Protein AF-A0A1S4KVF7-F1 (afdb_monomer_lite)

Foldseek 3Di:
DDDLDCQKDAAALQPPHPRQDMDGHDDPPPCVRVLRVVLRVCRNNHAAAALFDADPVDPPGHHHVVGHLVVQASRRSDHDDPNSVDDDPND

Sequence (91 aa):
DGSYYLLGYAFLGGACSSMNVGMVEDSPRSFRGTFSFVHEVGHMLGSVHDGDQADTEIKDHPGALSCPESDEYIMSSISTSHNRHHFSKCS

Structure (mmCIF, N/CA/C/O backbone):
data_AF-A0A1S4KVF7-F1
#
_entry.id   AF-A0A1S4KVF7-F1
#
loop_
_atom_site.group_PDB
_atom_site.id
_atom_site.type_symbol
_atom_site.label_atom_id
_atom_site.label_alt_id
_atom_site.label_comp_id
_atom_site.label_asym_id
_atom_site.label_entity_id
_atom_site.label_seq_id
_atom_site.pdbx_PDB_ins_code
_atom_site.Cartn_x
_atom_site.Cartn_y
_atom_site.Cartn_z
_atom_site.occupancy
_atom_site.B_iso_or_equiv
_atom_site.auth_seq_id
_atom_site.auth_comp_id
_atom_site.auth_asym_id
_atom_site.auth_atom_id
_atom_site.pdbx_PDB_model_num
ATOM 1 N N . ASP A 1 1 ? 20.657 -12.043 2.846 1.00 34.88 1 ASP A N 1
ATOM 2 C CA . ASP A 1 1 ? 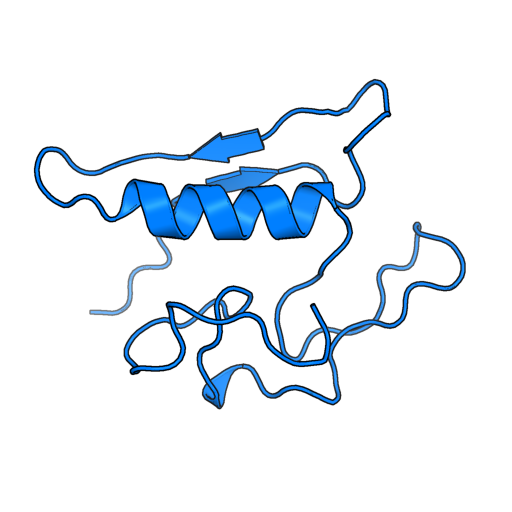21.021 -10.665 2.489 1.00 34.88 1 ASP A CA 1
ATOM 3 C C . ASP A 1 1 ? 19.721 -9.885 2.375 1.00 34.88 1 ASP A C 1
ATOM 5 O O . ASP A 1 1 ? 19.047 -9.970 1.358 1.00 34.88 1 ASP A O 1
ATOM 9 N N . GLY A 1 2 ? 19.263 -9.348 3.507 1.00 39.88 2 GLY A N 1
ATOM 10 C CA . GLY A 1 2 ? 17.962 -8.694 3.652 1.00 39.88 2 GLY A CA 1
ATOM 11 C C . GLY A 1 2 ? 18.192 -7.205 3.811 1.00 39.88 2 GLY A C 1
ATOM 12 O O . GLY A 1 2 ? 18.345 -6.714 4.925 1.00 39.88 2 GLY A O 1
ATOM 13 N N . SER A 1 3 ? 18.322 -6.510 2.691 1.00 36.00 3 SER A N 1
ATOM 14 C CA . SER A 1 3 ? 18.494 -5.066 2.660 1.00 36.00 3 SER A CA 1
ATOM 15 C C . SER A 1 3 ? 17.113 -4.419 2.527 1.00 36.00 3 SER A C 1
ATOM 17 O O . SER A 1 3 ? 16.415 -4.636 1.538 1.00 36.00 3 SER A O 1
ATOM 19 N N . TYR A 1 4 ? 16.720 -3.640 3.541 1.00 45.69 4 TYR A N 1
ATOM 20 C CA . TYR A 1 4 ? 15.571 -2.730 3.512 1.00 45.69 4 TYR A CA 1
ATOM 21 C C . TYR A 1 4 ? 15.840 -1.621 2.486 1.00 45.69 4 TYR A C 1
ATOM 23 O O . TYR A 1 4 ? 16.262 -0.519 2.832 1.00 45.69 4 TYR A O 1
ATOM 31 N N . TYR A 1 5 ? 15.675 -1.922 1.202 1.00 53.47 5 TYR A N 1
ATOM 32 C CA . TYR A 1 5 ? 15.608 -0.885 0.183 1.00 53.47 5 TYR A CA 1
ATOM 33 C C . TYR A 1 5 ? 14.211 -0.271 0.251 1.00 53.47 5 TYR A C 1
ATOM 35 O O . TYR A 1 5 ? 13.225 -0.942 -0.045 1.00 53.47 5 TYR A O 1
ATOM 43 N N . LEU A 1 6 ? 14.130 0.998 0.654 1.00 62.19 6 LEU A N 1
ATOM 44 C CA . LEU A 1 6 ? 12.934 1.812 0.448 1.00 62.19 6 LEU A CA 1
ATOM 45 C C . LEU A 1 6 ? 12.762 1.998 -1.065 1.00 62.19 6 LEU A C 1
ATOM 47 O O . LEU A 1 6 ? 13.411 2.846 -1.668 1.00 62.19 6 LEU A O 1
ATOM 51 N N . LEU A 1 7 ? 11.937 1.147 -1.679 1.00 84.44 7 LEU A N 1
ATOM 52 C CA . LEU A 1 7 ? 11.621 1.178 -3.114 1.00 84.44 7 LEU A CA 1
ATOM 53 C C . LEU A 1 7 ? 10.481 2.153 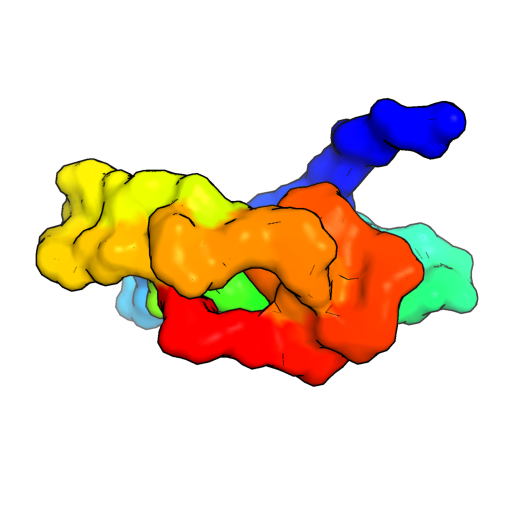-3.440 1.00 84.44 7 LEU A C 1
ATOM 55 O O . LEU A 1 7 ? 10.143 2.327 -4.610 1.00 84.44 7 LEU A O 1
ATOM 59 N N . GLY A 1 8 ? 9.884 2.774 -2.423 1.00 91.00 8 GLY A N 1
ATOM 60 C CA . GLY A 1 8 ? 8.783 3.707 -2.564 1.00 91.00 8 GLY A CA 1
ATOM 61 C C . GLY A 1 8 ? 8.544 4.551 -1.318 1.00 91.00 8 GLY A C 1
ATOM 62 O O . GLY A 1 8 ? 9.110 4.292 -0.254 1.00 91.00 8 GLY A O 1
ATOM 63 N N . TYR A 1 9 ? 7.775 5.621 -1.506 1.00 94.38 9 TYR A N 1
ATOM 64 C CA . TYR A 1 9 ? 7.273 6.483 -0.446 1.00 94.38 9 TYR A CA 1
ATOM 65 C C . TYR A 1 9 ? 5.993 7.190 -0.896 1.00 94.38 9 TYR A C 1
ATOM 67 O O . TYR A 1 9 ? 5.956 7.765 -1.988 1.00 94.38 9 TYR A O 1
ATOM 75 N N . ALA A 1 10 ? 4.990 7.243 -0.026 1.00 96.25 10 ALA A N 1
ATOM 76 C CA . ALA A 1 10 ? 3.769 8.014 -0.212 1.00 96.25 10 ALA A CA 1
ATOM 77 C C . ALA A 1 10 ? 3.298 8.645 1.100 1.00 96.25 10 ALA A C 1
ATOM 79 O O . ALA A 1 10 ? 3.542 8.130 2.191 1.00 96.25 10 ALA A O 1
ATOM 80 N N . PHE A 1 11 ? 2.581 9.764 0.991 1.00 96.62 11 PHE A N 1
ATOM 81 C CA . PHE A 1 11 ? 1.871 10.328 2.135 1.00 96.62 11 PHE A CA 1
ATOM 82 C C . PHE A 1 11 ? 0.618 9.498 2.427 1.00 96.62 11 PHE A C 1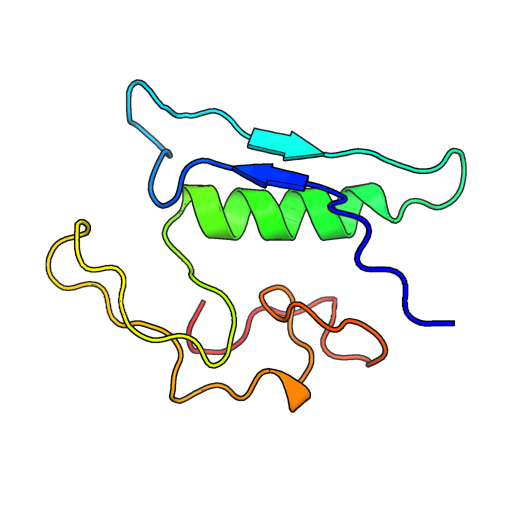
ATOM 84 O O . PHE A 1 11 ? -0.260 9.381 1.567 1.00 96.62 11 PHE A O 1
ATOM 91 N N . LEU A 1 12 ? 0.531 8.946 3.640 1.00 97.56 12 LEU A N 1
ATOM 92 C CA . LEU A 1 12 ? -0.614 8.151 4.084 1.00 97.56 12 LEU A CA 1
ATOM 93 C C . LEU A 1 12 ? -1.910 8.974 3.993 1.00 97.56 12 LEU A C 1
ATOM 95 O O . LEU A 1 12 ? -1.966 10.107 4.471 1.00 97.56 12 LEU A O 1
ATOM 99 N N . GLY A 1 13 ? -2.942 8.432 3.343 1.00 96.75 13 GLY A N 1
ATOM 100 C CA . GLY A 1 13 ? -4.218 9.131 3.137 1.00 96.75 13 GLY A CA 1
ATOM 101 C C . GLY A 1 13 ? -4.107 10.399 2.277 1.00 96.75 13 GLY A C 1
ATOM 102 O O . GLY A 1 13 ? -5.013 11.233 2.279 1.00 96.75 13 GLY A O 1
ATOM 103 N N . GLY A 1 14 ? -2.997 10.580 1.551 1.00 96.56 14 GLY A N 1
ATOM 104 C CA . GLY A 1 14 ? -2.728 11.768 0.746 1.00 96.56 14 GLY A CA 1
ATOM 105 C C . GLY A 1 14 ? -3.634 11.918 -0.480 1.00 96.56 14 GLY A C 1
ATOM 106 O O . GLY A 1 14 ? -3.741 13.026 -1.019 1.00 96.56 14 GLY A O 1
ATOM 107 N N . ALA A 1 15 ? -4.312 10.852 -0.917 1.00 97.06 15 ALA A N 1
ATOM 108 C CA . ALA A 1 15 ? -5.238 10.906 -2.041 1.00 97.06 15 ALA A CA 1
ATOM 109 C C . ALA A 1 15 ? -6.309 11.991 -1.824 1.00 97.06 15 ALA A C 1
ATOM 111 O O . ALA A 1 15 ? -6.841 12.169 -0.732 1.00 97.06 15 ALA A O 1
ATOM 112 N N . CYS A 1 16 ? -6.622 12.740 -2.885 1.00 95.38 16 CYS A N 1
ATOM 113 C CA . CYS A 1 16 ? -7.588 13.851 -2.862 1.00 95.38 16 CYS A CA 1
ATOM 114 C C . CYS A 1 16 ? -7.220 15.043 -1.949 1.00 95.38 16 CYS A C 1
ATOM 116 O O . CYS A 1 16 ? -8.024 15.966 -1.812 1.00 95.38 16 CYS A O 1
ATOM 118 N N . SER A 1 17 ? -6.016 15.069 -1.370 1.00 95.31 17 SER A N 1
ATOM 119 C CA . SER A 1 17 ? -5.498 16.193 -0.582 1.00 95.31 17 SER A CA 1
ATOM 120 C C . SER A 1 17 ? -4.435 16.994 -1.353 1.00 95.31 17 SER A C 1
ATOM 122 O O . SER A 1 17 ? -4.060 16.653 -2.476 1.00 95.31 17 SER A O 1
ATOM 124 N N . SER A 1 18 ? -3.897 18.052 -0.737 1.00 96.31 18 SER A N 1
ATOM 125 C CA . SER A 1 18 ? -2.709 18.751 -1.254 1.00 96.31 18 SER A CA 1
ATOM 126 C C . SER A 1 18 ? -1.433 17.901 -1.209 1.00 96.31 18 SER A C 1
ATOM 128 O O . SER A 1 18 ? -0.454 18.251 -1.861 1.00 96.31 18 SER A O 1
ATOM 130 N N . MET A 1 19 ? -1.443 16.798 -0.456 1.00 95.00 19 MET A N 1
ATOM 131 C CA . MET A 1 19 ? -0.339 15.849 -0.297 1.00 95.00 19 MET A CA 1
ATOM 132 C C . MET A 1 19 ? -0.514 14.608 -1.189 1.00 95.00 19 MET A C 1
ATOM 134 O O . MET A 1 19 ? -0.017 13.535 -0.862 1.00 95.00 19 MET A O 1
ATOM 138 N N . ASN A 1 20 ? -1.228 14.732 -2.314 1.00 96.50 20 ASN A N 1
ATOM 139 C CA . ASN A 1 20 ? -1.453 13.648 -3.277 1.00 96.50 20 ASN A CA 1
ATOM 140 C C . ASN A 1 20 ? -0.183 13.344 -4.096 1.00 96.50 20 ASN A C 1
ATOM 142 O O . ASN A 1 20 ? -0.095 13.663 -5.285 1.00 96.50 20 ASN A O 1
ATOM 146 N N . VAL A 1 21 ? 0.830 12.801 -3.422 1.00 95.81 21 VAL A N 1
ATOM 147 C CA . VAL A 1 21 ? 2.159 12.515 -3.962 1.00 95.81 21 VAL A CA 1
ATOM 148 C C . VAL A 1 21 ? 2.647 11.170 -3.427 1.00 95.81 21 VAL A C 1
ATOM 150 O O . VAL A 1 21 ? 2.622 10.920 -2.222 1.00 95.81 21 VAL A O 1
ATOM 153 N N . GLY A 1 22 ? 3.159 10.349 -4.341 1.00 94.44 22 GLY A N 1
ATOM 154 C CA . GLY A 1 22 ? 3.936 9.150 -4.055 1.00 94.44 22 GLY A CA 1
ATOM 155 C C . GLY A 1 22 ? 5.041 8.975 -5.097 1.00 94.44 22 GLY A C 1
ATOM 156 O O . GLY A 1 22 ? 4.948 9.498 -6.212 1.00 94.44 22 GLY A O 1
ATOM 157 N N . MET A 1 23 ? 6.106 8.269 -4.735 1.00 94.75 23 MET A N 1
ATOM 158 C CA . MET A 1 23 ? 7.260 8.003 -5.591 1.00 94.75 23 MET A CA 1
ATOM 159 C C . MET A 1 23 ? 7.729 6.566 -5.422 1.00 94.75 23 MET A C 1
ATOM 161 O O . MET A 1 23 ? 7.653 6.023 -4.328 1.00 94.75 23 MET A O 1
ATOM 165 N N . VAL A 1 24 ? 8.240 5.968 -6.498 1.00 92.44 24 VAL A N 1
ATOM 166 C CA . VAL A 1 24 ? 8.831 4.625 -6.477 1.00 92.44 24 VAL A CA 1
ATOM 167 C C . VAL A 1 24 ? 10.088 4.563 -7.327 1.00 92.44 24 VAL A C 1
ATOM 169 O O . VAL A 1 24 ? 10.196 5.252 -8.344 1.00 92.44 24 VAL A O 1
ATOM 172 N N . GLU A 1 25 ? 11.024 3.714 -6.921 1.00 90.06 25 GLU A N 1
ATOM 173 C CA . GLU A 1 25 ? 12.211 3.361 -7.688 1.00 90.06 25 GLU A CA 1
ATOM 174 C C . GLU A 1 25 ? 12.005 1.991 -8.347 1.00 90.06 25 GLU A C 1
ATOM 176 O O . GLU A 1 25 ? 11.664 1.008 -7.687 1.00 90.06 25 GLU A O 1
ATOM 181 N N . ASP A 1 26 ? 12.225 1.910 -9.662 1.00 87.38 26 ASP A N 1
ATOM 182 C CA . ASP A 1 26 ? 12.230 0.638 -10.385 1.00 87.38 26 ASP A CA 1
ATOM 183 C C . ASP A 1 26 ? 13.641 0.286 -10.846 1.00 87.38 26 ASP A C 1
ATOM 185 O O . ASP A 1 26 ? 14.332 1.073 -11.496 1.00 87.38 26 ASP A O 1
ATOM 189 N N . SER A 1 27 ? 14.048 -0.951 -10.569 1.00 84.50 27 SER A N 1
ATOM 190 C CA . SER A 1 27 ? 15.266 -1.505 -11.147 1.00 84.50 27 SER A CA 1
ATOM 191 C C . SER A 1 27 ? 15.014 -1.853 -12.621 1.00 84.50 27 SER A C 1
ATOM 193 O O . SER A 1 27 ? 14.095 -2.634 -12.905 1.00 84.50 27 SER A O 1
ATOM 195 N N . PRO A 1 28 ? 15.827 -1.349 -13.573 1.00 83.88 28 PRO A N 1
ATOM 196 C CA . PRO A 1 28 ? 15.603 -1.567 -14.998 1.00 83.88 28 PRO A CA 1
ATOM 197 C C . PRO A 1 28 ? 15.400 -3.044 -15.348 1.00 83.88 28 PRO A C 1
ATOM 199 O O . PRO A 1 28 ? 16.174 -3.903 -14.930 1.00 83.88 28 PRO A O 1
ATOM 202 N N . ARG A 1 29 ? 14.380 -3.329 -16.171 1.00 79.31 29 ARG A N 1
ATOM 203 C CA . ARG A 1 29 ? 14.011 -4.680 -16.654 1.00 79.31 29 ARG A CA 1
ATOM 204 C C . ARG A 1 29 ? 13.516 -5.654 -15.575 1.00 79.31 29 ARG A C 1
ATOM 206 O O . ARG A 1 29 ? 13.313 -6.824 -15.888 1.00 79.31 29 ARG A O 1
ATOM 213 N N . SER A 1 30 ? 13.312 -5.201 -14.337 1.00 80.31 30 SER A N 1
ATOM 214 C CA . SER A 1 30 ? 12.811 -6.053 -13.252 1.00 80.31 30 SER A CA 1
ATOM 215 C C . SER A 1 30 ? 11.283 -6.064 -13.142 1.00 80.31 30 SER A C 1
ATOM 217 O O . SER A 1 30 ? 10.730 -7.030 -12.620 1.00 80.31 30 SER A O 1
ATOM 219 N N . PHE A 1 31 ? 10.612 -5.002 -13.617 1.00 77.81 31 PHE A N 1
ATOM 220 C CA . PHE A 1 31 ? 9.174 -4.754 -13.429 1.00 77.81 31 PHE A CA 1
ATOM 221 C C . PHE A 1 31 ? 8.726 -4.808 -11.954 1.00 77.81 31 PHE A C 1
ATOM 223 O O . PHE A 1 31 ? 7.541 -4.970 -11.659 1.00 77.81 31 PHE A O 1
ATOM 230 N N . ARG A 1 32 ? 9.662 -4.673 -11.003 1.00 78.31 32 ARG A N 1
ATOM 231 C CA . ARG A 1 32 ? 9.361 -4.697 -9.564 1.00 78.31 32 ARG A CA 1
ATOM 232 C C . ARG A 1 32 ? 8.688 -3.402 -9.125 1.00 78.31 32 ARG A C 1
ATOM 234 O O . ARG A 1 32 ? 7.836 -3.449 -8.244 1.00 78.31 32 ARG A O 1
ATOM 241 N N . GLY A 1 33 ? 8.978 -2.293 -9.807 1.00 84.88 33 GLY A N 1
ATOM 242 C CA . GLY A 1 33 ? 8.360 -0.994 -9.563 1.00 84.88 33 GLY A CA 1
ATOM 243 C C . GLY A 1 33 ? 6.842 -0.987 -9.722 1.00 84.88 33 GLY A C 1
ATOM 244 O O . GLY A 1 33 ? 6.186 -0.179 -9.081 1.00 84.88 33 GLY A O 1
ATOM 245 N N . THR A 1 34 ? 6.243 -1.906 -10.494 1.00 88.75 34 THR A N 1
ATOM 246 C CA . THR A 1 34 ? 4.775 -2.023 -10.557 1.00 88.75 34 THR A CA 1
ATOM 247 C C . THR A 1 34 ? 4.185 -2.473 -9.222 1.00 88.75 34 THR A C 1
ATOM 249 O O . THR A 1 34 ? 3.153 -1.953 -8.816 1.00 88.75 34 THR A O 1
ATOM 252 N N . PHE A 1 35 ? 4.836 -3.408 -8.524 1.00 89.06 35 PHE A N 1
ATOM 253 C CA . PHE A 1 35 ? 4.393 -3.836 -7.196 1.00 89.06 35 PHE A CA 1
ATOM 254 C C . PHE A 1 35 ? 4.528 -2.691 -6.188 1.00 89.06 35 PHE A C 1
ATOM 256 O O . PHE A 1 35 ? 3.548 -2.341 -5.538 1.00 89.06 35 PHE A O 1
ATOM 263 N N . SER A 1 36 ? 5.705 -2.058 -6.131 1.00 90.38 36 SER A N 1
ATOM 264 C CA . SER A 1 36 ? 5.946 -0.912 -5.248 1.00 90.38 36 SER A CA 1
ATOM 265 C C . SER A 1 36 ? 4.978 0.233 -5.538 1.00 90.38 36 SER A C 1
ATOM 267 O O . SER A 1 36 ? 4.437 0.820 -4.617 1.00 90.38 36 SER A O 1
ATOM 269 N N . PHE A 1 37 ? 4.671 0.511 -6.808 1.00 93.44 37 PHE A N 1
ATOM 270 C CA . PHE A 1 37 ? 3.697 1.540 -7.175 1.00 93.44 37 PHE A CA 1
ATOM 271 C C . PHE A 1 37 ? 2.318 1.260 -6.574 1.00 93.44 37 PHE A C 1
ATOM 273 O O . PHE A 1 37 ? 1.699 2.158 -6.013 1.00 93.44 37 PHE A O 1
ATOM 280 N N . VAL A 1 38 ? 1.840 0.017 -6.667 1.00 95.31 38 VAL A N 1
ATOM 281 C CA . VAL A 1 38 ? 0.539 -0.365 -6.103 1.00 95.31 38 VAL A CA 1
ATOM 282 C C . VAL A 1 38 ? 0.555 -0.288 -4.572 1.00 95.31 38 VAL A C 1
ATOM 284 O O . VAL A 1 38 ? -0.428 0.170 -3.994 1.00 95.31 38 VAL A O 1
ATOM 287 N N . HIS A 1 39 ? 1.665 -0.665 -3.930 1.00 95.69 39 HIS A N 1
ATOM 288 C CA . HIS A 1 39 ? 1.865 -0.513 -2.485 1.00 95.69 39 HIS A CA 1
ATOM 289 C C . HIS A 1 39 ? 1.767 0.957 -2.049 1.00 95.69 39 HIS A C 1
ATOM 291 O O . HIS A 1 39 ? 0.966 1.299 -1.182 1.00 95.69 39 HIS A O 1
ATOM 297 N N . GLU A 1 40 ? 2.496 1.855 -2.716 1.00 96.56 40 GLU A N 1
ATOM 298 C CA . GLU A 1 40 ? 2.456 3.286 -2.394 1.00 96.56 40 GLU A CA 1
ATOM 299 C C . GLU A 1 40 ? 1.085 3.916 -2.678 1.00 96.56 40 GLU A C 1
ATOM 301 O O . GLU A 1 40 ? 0.638 4.795 -1.943 1.00 96.56 40 GLU A O 1
ATOM 306 N N . VAL A 1 41 ? 0.367 3.452 -3.708 1.00 97.38 41 VAL A N 1
ATOM 307 C CA . VAL A 1 41 ? -1.032 3.857 -3.925 1.00 97.38 41 VAL A CA 1
ATOM 308 C C . VAL A 1 41 ? -1.922 3.403 -2.763 1.00 97.38 41 VAL A C 1
ATOM 310 O O . VAL A 1 41 ? -2.795 4.169 -2.358 1.00 97.38 41 VAL A O 1
ATOM 313 N N . GLY A 1 42 ? -1.688 2.216 -2.193 1.00 97.31 42 GLY A N 1
ATOM 314 C CA . GLY A 1 42 ? -2.354 1.757 -0.969 1.00 97.31 42 GLY A CA 1
ATOM 315 C C . GLY A 1 42 ? -2.151 2.732 0.191 1.00 97.31 42 GLY A C 1
ATOM 316 O O . GLY A 1 42 ? -3.125 3.191 0.785 1.00 97.31 42 GLY A O 1
ATOM 317 N N . HIS A 1 43 ? -0.911 3.168 0.430 1.00 97.94 43 HIS A N 1
ATOM 318 C CA . HIS A 1 43 ? -0.631 4.224 1.407 1.00 97.94 43 HIS A CA 1
ATOM 319 C C . HIS A 1 43 ? -1.363 5.532 1.086 1.00 97.94 43 HIS A C 1
ATOM 321 O O . HIS A 1 43 ? -2.030 6.083 1.961 1.00 97.94 43 HIS A O 1
ATOM 327 N N . MET A 1 44 ? -1.342 6.017 -0.160 1.00 97.94 44 MET A N 1
ATOM 328 C CA . MET A 1 44 ? -2.094 7.232 -0.514 1.00 97.94 44 MET A CA 1
ATOM 329 C C . MET A 1 44 ? -3.597 7.112 -0.229 1.00 97.94 44 MET A C 1
ATOM 331 O O . MET A 1 44 ? -4.234 8.115 0.090 1.00 97.94 44 MET A O 1
ATOM 335 N N . LEU A 1 45 ? -4.166 5.909 -0.339 1.00 97.44 45 LEU A N 1
ATOM 336 C CA . LEU A 1 45 ? -5.571 5.623 -0.035 1.00 97.44 45 LEU A CA 1
ATOM 337 C C . LEU A 1 45 ? -5.843 5.382 1.459 1.00 97.44 45 LEU A C 1
ATOM 339 O O . LEU A 1 45 ? -7.004 5.284 1.850 1.00 97.44 45 LEU A O 1
ATOM 343 N N . GLY A 1 46 ? -4.800 5.358 2.289 1.00 97.38 46 GLY A N 1
ATOM 344 C CA . GLY A 1 46 ? -4.899 5.247 3.741 1.00 97.38 46 GLY A CA 1
ATOM 345 C C . GLY A 1 46 ? -4.652 3.848 4.296 1.00 97.38 46 GLY A C 1
ATOM 346 O O . GLY A 1 46 ? -4.923 3.635 5.466 1.00 97.38 46 GLY A O 1
ATOM 347 N N . SER A 1 47 ? -4.149 2.890 3.519 1.00 97.88 47 SER A N 1
ATOM 348 C CA . SER A 1 47 ? -3.754 1.586 4.064 1.00 97.88 47 SER A CA 1
ATOM 349 C C . SER A 1 47 ? -2.394 1.703 4.769 1.00 97.88 47 SER A C 1
ATOM 351 O O . SER A 1 47 ? -1.433 2.207 4.187 1.00 97.88 47 SER A O 1
ATOM 353 N N . VAL A 1 48 ? -2.287 1.232 6.013 1.00 97.75 48 VAL A N 1
ATOM 354 C CA . VAL A 1 48 ? -0.991 0.999 6.691 1.00 97.75 48 VAL A CA 1
ATOM 355 C C . VAL A 1 48 ? -0.412 -0.360 6.289 1.00 97.75 48 VAL A C 1
ATOM 357 O O . VAL A 1 48 ? -1.067 -1.114 5.563 1.00 97.75 48 VAL A O 1
ATOM 360 N N . HIS A 1 49 ? 0.802 -0.692 6.742 1.00 97.19 49 HIS A N 1
ATOM 361 C CA . HIS A 1 49 ? 1.338 -2.033 6.508 1.00 97.19 49 HIS A CA 1
ATOM 362 C C . HIS A 1 49 ? 0.508 -3.103 7.213 1.00 97.19 49 HIS A C 1
ATOM 364 O O . HIS A 1 49 ? -0.031 -2.880 8.296 1.00 97.19 49 HIS A O 1
ATOM 370 N N . ASP A 1 50 ? 0.402 -4.283 6.602 1.00 97.19 50 ASP A N 1
ATOM 371 C CA . ASP A 1 50 ? -0.233 -5.435 7.246 1.00 97.19 50 ASP A CA 1
ATOM 372 C C . ASP A 1 50 ? 0.495 -5.752 8.563 1.00 97.19 50 ASP A C 1
ATOM 374 O O . ASP A 1 50 ? 1.709 -5.943 8.585 1.00 97.19 50 ASP A O 1
ATOM 378 N N . GLY A 1 51 ? -0.248 -5.805 9.669 1.00 96.50 51 GLY A N 1
ATOM 379 C CA . GLY A 1 51 ? 0.289 -6.006 11.015 1.00 96.50 51 GLY A CA 1
ATOM 380 C C . GLY A 1 51 ? 0.471 -4.719 11.821 1.00 96.50 51 GLY A C 1
ATOM 381 O O . GLY A 1 51 ? 0.660 -4.808 13.035 1.00 96.50 51 GLY A O 1
ATOM 382 N N . ASP A 1 52 ? 0.332 -3.545 11.204 1.00 97.69 52 ASP A N 1
ATOM 383 C CA . ASP A 1 52 ? 0.469 -2.269 11.904 1.00 97.69 52 ASP A CA 1
ATOM 384 C C . ASP A 1 52 ? -0.800 -1.844 12.649 1.00 97.69 52 ASP A C 1
ATOM 386 O O . ASP A 1 52 ? -1.936 -2.242 12.355 1.00 97.69 52 ASP A O 1
ATOM 390 N N . GLN A 1 53 ? -0.594 -0.994 13.656 1.00 98.06 53 GLN A N 1
ATOM 391 C CA . GLN A 1 53 ? -1.671 -0.319 14.373 1.00 98.06 53 GLN A CA 1
ATOM 392 C C . GLN A 1 53 ? -2.341 0.746 13.494 1.00 98.06 53 GLN A C 1
ATOM 394 O O . GLN A 1 53 ? -1.881 1.075 12.404 1.00 98.06 53 GLN A O 1
ATOM 399 N N . ALA A 1 54 ? -3.463 1.280 13.967 1.00 98.19 54 ALA A N 1
ATOM 400 C CA . ALA A 1 54 ? -4.095 2.413 13.313 1.00 98.19 54 ALA A CA 1
ATOM 401 C C . ALA A 1 54 ? -3.194 3.655 13.349 1.00 98.19 54 ALA A C 1
ATOM 403 O O . ALA A 1 54 ? -2.551 3.922 14.366 1.00 98.19 54 ALA A O 1
ATOM 404 N N . ASP A 1 55 ? -3.202 4.427 12.262 1.00 97.69 55 ASP A N 1
ATOM 405 C CA . ASP A 1 55 ? -2.612 5.759 12.256 1.00 97.69 55 ASP A CA 1
ATOM 406 C C . ASP A 1 55 ? -3.348 6.675 13.248 1.00 97.69 55 ASP A C 1
ATOM 408 O O . ASP A 1 55 ? -4.566 6.584 13.422 1.00 97.69 55 ASP A O 1
ATOM 412 N N . THR A 1 56 ? -2.604 7.539 13.935 1.00 97.31 56 THR A N 1
ATOM 413 C CA . THR A 1 56 ? -3.156 8.393 14.997 1.00 97.31 56 THR A CA 1
ATOM 414 C C . THR A 1 56 ? -3.700 9.730 14.499 1.00 97.31 56 THR A C 1
ATOM 416 O O . THR A 1 56 ? -4.396 10.415 15.249 1.00 97.31 56 THR A O 1
ATOM 419 N N . GLU A 1 57 ? -3.369 10.130 13.272 1.00 94.62 57 GLU A N 1
ATOM 420 C CA . GLU A 1 57 ? -3.787 11.399 12.670 1.00 94.62 57 GLU A CA 1
ATOM 421 C C . GLU A 1 57 ? -5.034 11.226 11.790 1.00 94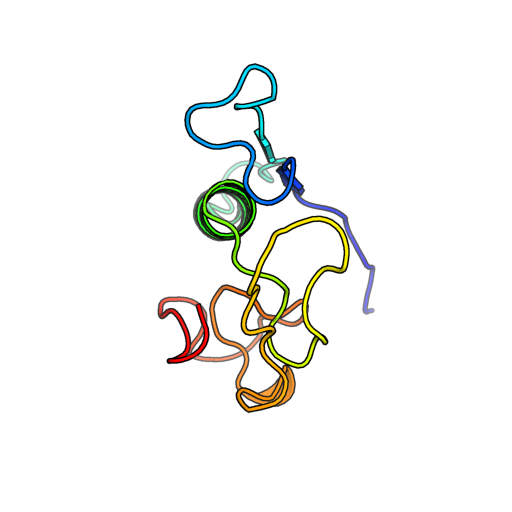.62 57 GLU A C 1
ATOM 423 O O . GLU A 1 57 ? -5.881 12.123 11.721 1.00 94.62 57 GLU A O 1
ATOM 428 N N . ILE A 1 58 ? -5.200 10.056 11.165 1.00 94.81 58 ILE A N 1
ATOM 429 C CA . ILE A 1 58 ? -6.384 9.719 10.374 1.00 94.81 58 ILE A CA 1
ATOM 430 C C . ILE A 1 58 ? -7.526 9.285 11.300 1.00 94.81 58 ILE A C 1
ATOM 432 O O . ILE A 1 58 ? -7.476 8.270 11.994 1.00 94.81 58 ILE A O 1
ATOM 436 N N . LYS A 1 59 ? -8.612 10.062 11.288 1.00 95.38 59 LYS A N 1
ATOM 437 C CA . LYS A 1 59 ? -9.803 9.789 12.099 1.00 95.38 59 LYS A CA 1
ATOM 438 C C . LYS A 1 59 ? -10.409 8.418 11.764 1.00 95.38 59 LYS A C 1
ATOM 440 O O . LYS A 1 59 ? -10.663 8.126 10.600 1.00 95.38 59 LYS A O 1
ATOM 445 N N . ASP A 1 60 ? -10.722 7.645 12.806 1.00 96.31 60 ASP A N 1
ATOM 446 C CA . ASP A 1 60 ? -11.368 6.325 12.728 1.00 96.31 60 ASP A CA 1
ATOM 447 C C . ASP A 1 60 ? -10.595 5.304 11.865 1.00 96.31 60 ASP A C 1
ATOM 449 O O . ASP A 1 60 ? -11.178 4.366 11.318 1.00 96.31 60 ASP A O 1
ATOM 453 N N . HIS A 1 61 ? -9.274 5.476 11.743 1.00 98.06 61 HIS A N 1
ATOM 454 C CA . HIS A 1 61 ? -8.423 4.582 10.970 1.00 98.06 61 HIS A CA 1
ATOM 455 C C . HIS A 1 61 ? -8.453 3.149 11.548 1.00 98.06 61 HIS A C 1
ATOM 457 O O . HIS A 1 61 ? -8.263 2.969 12.752 1.00 98.06 61 HIS A O 1
ATOM 463 N N . PRO A 1 62 ? -8.667 2.103 10.728 1.00 97.44 62 PRO A N 1
ATOM 464 C CA . PRO A 1 62 ? -8.860 0.738 11.231 1.00 97.44 62 PRO A CA 1
ATOM 465 C C . PRO A 1 62 ? -7.557 0.042 11.658 1.00 97.44 62 PRO A C 1
ATOM 467 O O . PRO A 1 62 ? -7.588 -0.871 12.485 1.00 97.44 62 PRO A O 1
ATOM 470 N N . GLY A 1 63 ? -6.416 0.461 11.103 1.00 98.06 63 GLY A N 1
ATOM 471 C CA . GLY A 1 63 ? -5.151 -0.271 11.221 1.00 98.06 63 GLY A CA 1
ATOM 472 C C . GLY A 1 63 ? -5.206 -1.605 10.472 1.00 98.06 63 GLY A C 1
ATOM 473 O O . GLY A 1 63 ? -6.157 -1.876 9.741 1.00 98.06 63 GLY A O 1
ATOM 474 N N . ALA A 1 64 ? -4.204 -2.458 10.673 1.00 98.06 64 ALA A N 1
ATOM 475 C CA . ALA A 1 64 ? -4.119 -3.755 10.003 1.00 98.06 64 ALA A CA 1
ATOM 476 C C . ALA A 1 64 ? -3.655 -4.903 10.920 1.00 98.06 64 ALA A C 1
ATOM 478 O O . ALA A 1 64 ? -3.263 -5.961 10.437 1.00 98.06 64 ALA A O 1
ATOM 479 N N . LEU A 1 65 ? -3.793 -4.764 12.246 1.00 98.12 65 LEU A N 1
ATOM 480 C CA . LEU A 1 65 ? -3.431 -5.798 13.235 1.00 98.12 65 LEU A CA 1
ATOM 481 C C . LEU A 1 65 ? -4.080 -7.177 12.996 1.00 98.12 65 LEU A C 1
ATOM 483 O O . LEU A 1 65 ? -3.589 -8.186 13.495 1.00 98.12 65 LEU A O 1
ATOM 487 N N . SER A 1 66 ? -5.206 -7.239 12.274 1.00 97.88 66 SER A N 1
ATOM 488 C CA . SER A 1 66 ? -5.899 -8.503 11.972 1.00 97.88 66 SER A CA 1
ATOM 489 C C . SER A 1 66 ? -5.395 -9.222 10.711 1.00 97.88 66 SER A C 1
ATOM 491 O O . SER A 1 66 ? -5.921 -10.290 10.378 1.00 97.88 66 SER A O 1
ATOM 493 N N . CYS A 1 67 ? -4.409 -8.640 10.022 1.00 97.25 67 CYS A N 1
ATOM 494 C CA . CYS A 1 67 ? -3.752 -9.170 8.833 1.00 97.25 67 CYS A CA 1
ATOM 495 C C . CYS A 1 67 ? -2.241 -9.242 9.103 1.00 97.25 67 CYS A C 1
ATOM 497 O O . CYS A 1 67 ? -1.590 -8.207 9.115 1.00 97.25 67 CYS A O 1
ATOM 499 N N . PRO A 1 68 ? -1.673 -10.424 9.389 1.00 95.00 68 PRO A N 1
ATOM 500 C CA . PRO A 1 68 ? -0.251 -10.557 9.696 1.00 95.00 68 PRO A CA 1
ATOM 501 C C . PRO A 1 68 ? 0.645 -10.211 8.502 1.00 95.00 68 PRO A C 1
ATOM 503 O O . PRO A 1 68 ? 0.404 -10.681 7.391 1.00 95.00 68 PRO A O 1
ATOM 506 N N . GLU A 1 69 ? 1.750 -9.506 8.751 1.00 92.12 69 GLU A N 1
ATOM 507 C CA . GLU A 1 69 ? 2.783 -9.225 7.742 1.00 92.12 69 GLU A CA 1
ATOM 508 C C . GLU A 1 69 ? 3.297 -10.506 7.053 1.00 92.12 69 GLU A C 1
ATOM 510 O O . GLU A 1 69 ? 3.571 -10.513 5.850 1.00 92.12 69 GLU A O 1
ATOM 515 N N . SER A 1 70 ? 3.363 -11.613 7.806 1.00 92.62 70 SER A N 1
ATOM 516 C CA . SER A 1 70 ? 3.807 -12.934 7.342 1.00 92.62 70 SER A CA 1
ATOM 517 C C . SER A 1 70 ? 2.911 -13.572 6.280 1.00 92.62 70 SER A C 1
ATOM 519 O O . SER A 1 70 ? 3.305 -14.573 5.685 1.00 92.62 70 SER A O 1
ATOM 521 N N . ASP A 1 71 ? 1.711 -13.035 6.053 1.00 93.56 71 ASP A N 1
ATOM 522 C CA . ASP A 1 71 ? 0.853 -13.483 4.956 1.00 93.56 71 ASP A CA 1
ATOM 523 C C . ASP A 1 71 ? 1.286 -12.874 3.608 1.00 93.56 71 ASP A C 1
ATOM 525 O O . ASP A 1 71 ? 0.876 -13.367 2.553 1.00 93.56 71 ASP A O 1
ATOM 529 N N . GLU A 1 72 ? 2.154 -11.852 3.638 1.00 93.06 72 GLU A N 1
ATOM 530 C CA . GLU A 1 72 ? 2.880 -11.286 2.494 1.00 93.06 72 GLU A CA 1
ATOM 531 C C . GLU A 1 72 ? 1.966 -10.803 1.345 1.00 93.06 72 GLU A C 1
ATOM 533 O O . GLU A 1 72 ? 2.242 -11.026 0.160 1.00 93.06 72 GLU A O 1
ATOM 538 N N . TYR A 1 73 ? 0.852 -10.152 1.701 1.00 95.25 73 TYR A N 1
ATOM 539 C CA . TYR A 1 73 ? 0.011 -9.386 0.771 1.00 95.25 73 TYR A CA 1
ATOM 540 C C . TYR A 1 73 ? 0.702 -8.080 0.341 1.00 95.25 73 TYR A C 1
ATOM 542 O O . TYR A 1 73 ? 1.802 -7.762 0.790 1.00 95.25 73 TYR A O 1
ATOM 550 N N . ILE A 1 74 ? 0.074 -7.316 -0.560 1.00 95.25 74 ILE A N 1
ATOM 551 C CA . ILE A 1 74 ? 0.658 -6.096 -1.142 1.00 95.25 74 ILE A CA 1
ATOM 552 C C . ILE A 1 74 ? 1.173 -5.112 -0.087 1.00 95.25 74 ILE A C 1
ATOM 554 O O . ILE A 1 74 ? 2.237 -4.546 -0.309 1.00 95.25 74 ILE A O 1
ATOM 558 N N . MET A 1 75 ? 0.473 -4.928 1.038 1.00 96.00 75 MET A N 1
ATOM 559 C CA . MET A 1 75 ? 0.863 -3.976 2.088 1.00 96.00 75 MET A CA 1
ATOM 560 C C . MET A 1 75 ? 1.844 -4.554 3.121 1.00 96.00 75 MET A C 1
ATOM 562 O O . MET A 1 75 ? 2.137 -3.897 4.111 1.00 96.00 75 MET A O 1
ATOM 566 N N . SER A 1 76 ? 2.384 -5.755 2.921 1.00 93.06 76 SER A N 1
ATOM 567 C CA . SER A 1 76 ? 3.462 -6.285 3.764 1.00 93.06 76 SER A CA 1
ATOM 568 C C . SER A 1 76 ? 4.80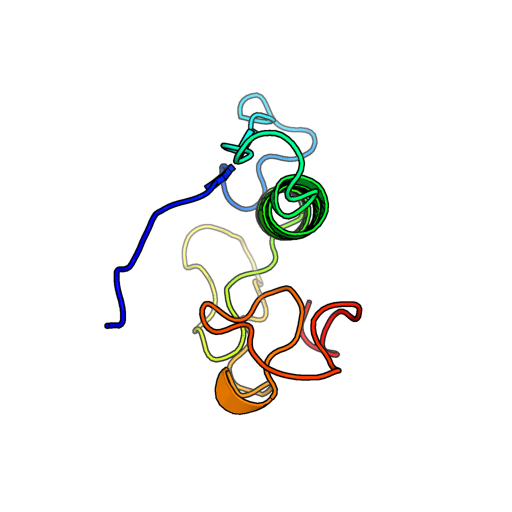6 -5.618 3.431 1.00 93.06 76 SER A C 1
ATOM 570 O O . SER A 1 76 ? 5.094 -5.371 2.255 1.00 93.06 76 SER A O 1
ATOM 572 N N . SER A 1 77 ? 5.671 -5.384 4.430 1.00 82.94 77 SER A N 1
ATOM 573 C CA . SER A 1 77 ? 7.061 -4.955 4.168 1.00 82.94 77 SER A CA 1
ATOM 574 C C . SER A 1 77 ? 7.945 -6.114 3.686 1.00 82.94 77 SER A C 1
ATOM 576 O O . SER A 1 77 ? 9.087 -5.907 3.263 1.00 82.94 77 SER A O 1
ATOM 578 N N . ILE A 1 78 ? 7.412 -7.342 3.699 1.00 79.94 78 ILE A N 1
ATOM 579 C CA . ILE A 1 78 ? 8.057 -8.566 3.230 1.00 79.94 78 ILE A CA 1
ATOM 580 C C . ILE A 1 78 ? 7.270 -9.106 2.030 1.00 79.94 78 ILE A C 1
ATOM 582 O O . ILE A 1 78 ? 6.061 -9.300 2.079 1.00 79.94 78 ILE A O 1
ATOM 586 N N . SER A 1 79 ? 7.956 -9.382 0.918 1.00 71.69 79 SER A N 1
ATOM 587 C CA . SER A 1 79 ? 7.291 -9.877 -0.295 1.00 71.69 79 SER A CA 1
ATOM 588 C C . SER A 1 79 ? 8.099 -10.968 -0.992 1.00 71.69 79 SER A C 1
ATOM 590 O O . SER A 1 79 ? 8.902 -10.716 -1.898 1.00 71.69 79 SER A O 1
ATOM 592 N N . THR A 1 80 ? 7.887 -12.207 -0.552 1.00 75.62 80 THR A N 1
ATOM 593 C CA . THR A 1 80 ? 8.495 -13.430 -1.097 1.00 75.62 80 THR A CA 1
ATOM 594 C C . THR A 1 80 ? 7.470 -14.495 -1.527 1.00 75.62 80 THR A C 1
ATOM 596 O O . THR A 1 80 ? 7.852 -15.455 -2.198 1.00 75.62 80 THR A O 1
ATOM 599 N N . SER A 1 81 ? 6.178 -14.311 -1.218 1.00 76.75 81 SER A N 1
ATOM 600 C CA . SER A 1 81 ? 5.097 -15.288 -1.426 1.00 76.75 81 SER A CA 1
ATOM 601 C C . SER A 1 81 ? 4.194 -15.017 -2.646 1.00 76.75 81 SER A C 1
ATOM 603 O O . SER A 1 81 ? 4.365 -14.049 -3.388 1.00 76.75 81 SER A O 1
ATOM 605 N N . HIS A 1 82 ? 3.198 -15.894 -2.845 1.00 77.12 82 HIS A N 1
ATOM 606 C CA . HIS A 1 82 ? 2.150 -15.795 -3.870 1.00 77.12 82 HIS A CA 1
ATOM 607 C C . HIS A 1 82 ? 1.118 -14.679 -3.627 1.00 77.12 82 HIS A C 1
ATOM 609 O O . HIS A 1 82 ? 0.481 -14.236 -4.584 1.00 77.12 82 HIS A O 1
ATOM 615 N N . ASN A 1 83 ? 0.954 -14.202 -2.390 1.00 88.44 83 ASN A N 1
ATOM 616 C CA . ASN A 1 83 ? -0.055 -13.191 -2.049 1.00 88.44 83 ASN A CA 1
ATOM 617 C C . ASN A 1 83 ? 0.342 -11.767 -2.462 1.00 88.44 83 ASN A C 1
ATOM 619 O O . ASN A 1 83 ? -0.504 -10.878 -2.473 1.00 88.44 83 ASN A O 1
ATOM 623 N N . ARG A 1 84 ? 1.580 -11.567 -2.932 1.00 85.06 84 ARG A N 1
ATOM 624 C CA . ARG A 1 84 ? 2.134 -10.295 -3.436 1.00 85.06 84 ARG A CA 1
ATOM 625 C C . ARG A 1 84 ? 1.392 -9.656 -4.621 1.00 85.06 84 ARG A C 1
ATOM 627 O O . ARG A 1 84 ? 1.845 -8.660 -5.173 1.00 85.06 84 ARG A O 1
ATOM 634 N N . HIS A 1 85 ? 0.306 -10.252 -5.093 1.00 90.38 85 HIS A N 1
ATOM 635 C CA . HIS A 1 85 ? -0.549 -9.698 -6.146 1.00 90.38 85 HIS A CA 1
ATOM 636 C C . HIS A 1 85 ? -1.976 -9.421 -5.659 1.00 90.38 85 HIS A C 1
ATOM 638 O O . HIS A 1 85 ? -2.851 -9.105 -6.462 1.00 90.38 85 HIS A O 1
ATOM 644 N N . HIS A 1 86 ? -2.205 -9.525 -4.350 1.00 94.94 86 HIS A N 1
ATOM 645 C CA . HIS A 1 86 ? -3.494 -9.338 -3.710 1.00 94.94 86 HIS A CA 1
ATOM 646 C C . HIS A 1 86 ? -3.358 -8.400 -2.514 1.00 94.94 86 HIS A C 1
ATOM 648 O O . HIS A 1 86 ? -2.347 -8.398 -1.811 1.00 94.94 86 HIS A O 1
ATOM 654 N N . PHE A 1 87 ? -4.397 -7.610 -2.278 1.00 97.12 87 PHE A N 1
ATOM 655 C CA . PHE A 1 87 ? -4.559 -6.903 -1.018 1.00 97.12 87 PHE A CA 1
ATOM 656 C C . PHE A 1 87 ? -5.110 -7.859 0.038 1.00 97.12 87 PHE A C 1
ATOM 658 O O . PHE A 1 87 ? -5.870 -8.781 -0.286 1.00 97.12 87 PHE A O 1
ATOM 665 N N . SER A 1 88 ? -4.719 -7.642 1.293 1.00 96.75 88 SER A N 1
ATOM 666 C CA . SER A 1 88 ? -5.346 -8.317 2.421 1.00 96.75 88 SER A CA 1
ATOM 667 C C . SER A 1 88 ? -6.766 -7.774 2.614 1.00 96.75 88 SER A C 1
ATOM 669 O O . SER A 1 88 ? -7.175 -6.792 2.000 1.00 96.75 88 SER A O 1
ATOM 671 N N . LYS A 1 89 ? -7.543 -8.390 3.505 1.00 97.62 89 LYS A N 1
ATOM 672 C CA . LYS A 1 89 ? -8.858 -7.852 3.897 1.00 97.62 89 LYS A CA 1
ATOM 673 C C . LYS A 1 89 ? -8.772 -6.545 4.707 1.00 97.62 89 LYS A C 1
ATOM 675 O O . LYS A 1 89 ? -9.816 -5.969 4.997 1.00 97.62 89 LYS A O 1
ATOM 680 N N . CYS A 1 90 ? -7.578 -6.172 5.178 1.00 97.69 90 CYS A N 1
ATOM 681 C CA . CYS A 1 90 ? -7.355 -4.974 5.987 1.00 97.69 90 CYS A CA 1
ATOM 682 C C . CYS A 1 90 ? -6.996 -3.752 5.136 1.00 97.69 90 CYS A C 1
ATOM 684 O O . CYS A 1 90 ? -7.066 -2.637 5.647 1.00 97.69 90 CYS A O 1
ATOM 686 N N . SER A 1 91 ? -6.584 -3.966 3.883 1.00 95.56 91 SER A N 1
ATOM 687 C CA . SER A 1 91 ? -6.173 -2.909 2.957 1.00 95.56 91 SER A CA 1
ATOM 688 C C . SER A 1 91 ? -7.303 -2.424 2.064 1.00 95.56 91 SER A C 1
ATOM 690 O O . SER A 1 91 ? -8.190 -3.233 1.706 1.00 95.56 91 SER A O 1
#

pLDDT: mean 89.61, std 13.57, range [34.88, 98.19]

Organism: Ixodes scapularis (NCBI:txid6945)

InterPro domains:
  IPR001590 Peptidase M12B, ADAM/reprolysin [PS50215] (1-91)
  IPR024079 Metallopeptidase, catalytic domain superfamily [G3DSA:3.40.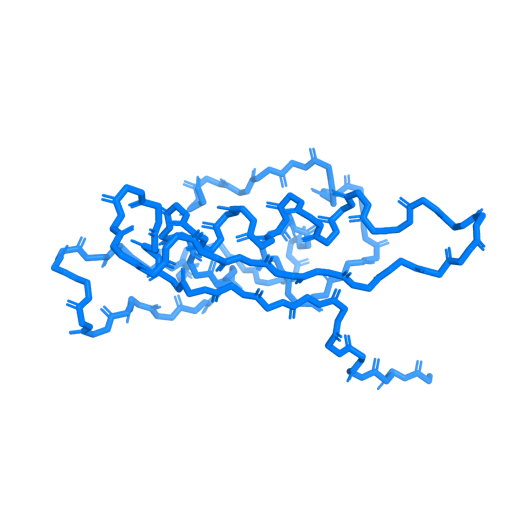390.10] (1-91)

Secondary structure (DSSP, 8-state):
-------EEE-TT-TTSTT--EEE---TT--THHHHHHHHHHHHHT---TTPPPPSSSTT---STTS-GGG--TT-S---SGGGGS--TT-

Radius of gyration: 13.0 Å; chains: 1; bounding box: 32×34×32 Å